Protein AF-A8U6F2-F1 (afdb_monomer_lite)

Radius of gyration: 18.77 Å; chains: 1; bounding box: 50×25×48 Å

Structure (mmCIF, N/CA/C/O backbone):
data_AF-A8U6F2-F1
#
_entry.id   AF-A8U6F2-F1
#
loop_
_atom_site.group_PDB
_atom_site.id
_atom_site.type_symbol
_atom_site.label_atom_id
_atom_site.label_alt_id
_atom_site.label_comp_id
_atom_site.label_asym_id
_atom_site.label_entity_id
_atom_site.label_seq_id
_atom_site.pdbx_PDB_ins_code
_atom_site.Cartn_x
_atom_site.Cartn_y
_atom_site.Cartn_z
_atom_site.occupancy
_atom_site.B_iso_or_equiv
_atom_site.auth_seq_id
_atom_site.auth_comp_id
_atom_site.auth_asym_id
_atom_site.auth_atom_id
_atom_site.pdbx_PDB_model_num
ATOM 1 N N . MET A 1 1 ? -22.605 -7.036 -19.118 1.00 41.41 1 MET A N 1
ATOM 2 C CA . MET A 1 1 ? -22.767 -5.569 -19.179 1.00 41.41 1 MET A CA 1
ATOM 3 C C . MET A 1 1 ? -21.865 -5.115 -20.313 1.00 41.41 1 MET A C 1
ATOM 5 O O . MET A 1 1 ? -20.689 -5.438 -20.250 1.00 41.41 1 MET A O 1
ATOM 9 N N . LEU A 1 2 ? -22.399 -4.542 -21.394 1.00 48.34 2 LEU A N 1
ATOM 10 C CA . LEU A 1 2 ? -21.556 -4.021 -22.476 1.00 48.34 2 LEU A CA 1
ATOM 11 C C . LEU A 1 2 ? -21.107 -2.626 -22.046 1.00 48.34 2 LEU A C 1
ATOM 13 O O . LEU A 1 2 ? -21.951 -1.755 -21.847 1.00 48.34 2 LEU A O 1
ATOM 17 N N . ILE A 1 3 ? -19.812 -2.473 -21.786 1.00 58.72 3 ILE A N 1
ATOM 18 C CA . ILE A 1 3 ? -19.202 -1.189 -21.449 1.00 58.72 3 ILE A CA 1
ATOM 19 C C . ILE A 1 3 ? -18.757 -0.588 -22.777 1.00 58.72 3 ILE A C 1
ATOM 21 O O . ILE A 1 3 ? -18.047 -1.248 -23.529 1.00 58.72 3 ILE A O 1
ATOM 25 N N . ASP A 1 4 ? -19.231 0.615 -23.081 1.00 61.22 4 ASP A N 1
ATOM 26 C CA . ASP A 1 4 ? -18.814 1.350 -24.271 1.00 61.22 4 ASP A CA 1
ATOM 27 C C . ASP A 1 4 ? -17.523 2.092 -23.917 1.00 61.22 4 ASP A C 1
ATOM 29 O O . ASP A 1 4 ? -17.508 2.930 -23.010 1.00 61.22 4 ASP A O 1
ATOM 33 N N . ILE A 1 5 ? -16.423 1.699 -24.551 1.00 67.44 5 ILE A N 1
ATOM 34 C CA . ILE A 1 5 ? -15.071 2.144 -24.217 1.00 67.44 5 ILE A CA 1
ATOM 35 C C . ILE A 1 5 ? -14.485 2.799 -25.462 1.00 67.44 5 ILE A C 1
ATOM 37 O O . ILE A 1 5 ? -14.610 2.242 -26.549 1.00 67.44 5 ILE A O 1
ATOM 41 N N . ASN A 1 6 ? -13.865 3.975 -25.328 1.00 81.12 6 ASN A N 1
ATOM 42 C CA . ASN A 1 6 ? -13.176 4.569 -26.471 1.00 81.12 6 ASN A CA 1
ATOM 43 C C . ASN A 1 6 ? -11.940 3.724 -26.851 1.00 81.12 6 ASN A C 1
ATOM 45 O O . ASN A 1 6 ? -11.361 3.032 -26.010 1.00 81.12 6 ASN A O 1
ATOM 49 N N . ASP A 1 7 ? -11.544 3.791 -28.122 1.00 77.50 7 ASP A N 1
ATOM 50 C CA . ASP A 1 7 ? -10.461 2.955 -28.656 1.00 77.50 7 ASP A CA 1
ATOM 51 C C . ASP A 1 7 ? -9.103 3.246 -27.989 1.00 77.50 7 ASP A C 1
ATOM 53 O O . ASP A 1 7 ? -8.279 2.352 -27.839 1.00 77.50 7 ASP A O 1
ATOM 57 N N . GLU A 1 8 ? -8.871 4.486 -27.552 1.00 77.50 8 GLU A N 1
ATOM 58 C CA . GLU A 1 8 ? -7.628 4.913 -26.893 1.00 77.50 8 GLU A CA 1
ATOM 59 C C . GLU A 1 8 ? -7.452 4.242 -25.523 1.00 77.50 8 GLU A C 1
ATOM 61 O O . GLU A 1 8 ? -6.430 3.617 -25.258 1.00 77.50 8 GLU A O 1
ATOM 66 N N . PHE A 1 9 ? -8.492 4.273 -24.695 1.00 74.50 9 PHE A N 1
ATOM 67 C CA . PHE A 1 9 ? -8.518 3.639 -23.383 1.00 74.50 9 PHE A CA 1
ATOM 68 C C . PHE A 1 9 ? -8.527 2.113 -23.495 1.00 74.50 9 PHE A C 1
ATOM 70 O O . PHE A 1 9 ? -7.920 1.435 -22.673 1.00 74.50 9 PHE A O 1
ATOM 77 N N . PHE A 1 10 ? -9.174 1.542 -24.518 1.00 79.88 10 PHE A N 1
ATOM 78 C CA . PHE A 1 10 ? -9.091 0.100 -24.760 1.00 79.88 10 PHE A CA 1
ATOM 79 C C . PHE A 1 10 ? -7.661 -0.341 -25.102 1.00 79.88 10 PHE A C 1
ATOM 81 O O . PHE A 1 10 ? -7.209 -1.365 -24.592 1.00 79.88 10 PHE A O 1
ATOM 88 N N . ASN A 1 11 ? -6.936 0.442 -25.905 1.00 81.69 11 ASN A N 1
ATOM 89 C CA . ASN A 1 11 ? -5.535 0.161 -26.220 1.00 81.69 11 ASN A CA 1
ATOM 90 C C . ASN A 1 11 ? -4.638 0.277 -24.978 1.00 81.69 11 ASN A C 1
ATOM 92 O O . ASN A 1 11 ? -3.823 -0.607 -24.746 1.00 81.69 11 ASN A O 1
ATOM 96 N N . GLU A 1 12 ? -4.843 1.287 -24.125 1.00 79.12 12 GLU A N 1
ATOM 97 C CA . GLU A 1 12 ? -4.125 1.390 -22.844 1.00 79.12 12 GLU A CA 1
ATOM 98 C C . GLU A 1 12 ? -4.391 0.181 -21.933 1.00 79.12 12 GLU A C 1
ATOM 100 O O . GLU A 1 12 ? -3.464 -0.370 -21.337 1.00 79.12 12 GLU A O 1
ATOM 105 N N . LEU A 1 13 ? -5.648 -0.266 -21.838 1.00 80.69 13 LEU A N 1
ATOM 106 C CA . LEU A 1 13 ? -6.003 -1.463 -21.073 1.00 80.69 13 LEU A CA 1
ATOM 107 C C . LEU A 1 13 ? -5.330 -2.718 -21.634 1.00 80.69 13 LEU A C 1
ATOM 109 O O . LEU A 1 13 ? -4.871 -3.545 -20.849 1.00 80.69 13 LEU A O 1
ATOM 113 N N . HIS A 1 14 ? -5.278 -2.852 -22.960 1.00 83.12 14 HIS A N 1
ATOM 114 C CA . HIS A 1 14 ? -4.651 -3.979 -23.646 1.00 83.12 14 HIS A CA 1
ATOM 115 C C . HIS A 1 14 ? -3.139 -4.016 -23.405 1.00 83.12 14 HIS A C 1
ATOM 117 O O . HIS A 1 14 ? -2.602 -5.056 -23.030 1.00 83.12 14 HIS A O 1
ATOM 123 N N . ASP A 1 15 ? -2.459 -2.877 -23.544 1.00 79.81 15 ASP A N 1
ATOM 124 C CA . ASP A 1 15 ? -1.014 -2.766 -23.328 1.00 79.81 15 ASP A CA 1
ATOM 125 C C . ASP A 1 15 ? -0.637 -3.117 -21.881 1.00 79.81 15 ASP A C 1
ATOM 127 O O . ASP A 1 15 ? 0.334 -3.836 -21.622 1.00 79.81 15 ASP A O 1
ATOM 131 N N . VAL A 1 16 ? -1.435 -2.649 -20.917 1.00 75.75 16 VAL A N 1
ATOM 132 C CA . VAL A 1 16 ? -1.227 -2.959 -19.499 1.00 75.75 16 VAL A CA 1
ATOM 133 C C . VAL A 1 16 ? -1.535 -4.425 -19.206 1.00 75.75 16 VAL A C 1
ATOM 135 O O . VAL A 1 16 ? -0.751 -5.067 -18.504 1.00 75.75 16 VAL A O 1
ATOM 138 N N . SER A 1 17 ? -2.625 -4.984 -19.736 1.00 77.00 17 SER A N 1
ATOM 139 C CA . SER A 1 17 ? -2.972 -6.389 -19.508 1.00 77.00 17 SER A CA 1
ATOM 140 C C . SER A 1 17 ? -1.936 -7.342 -20.111 1.00 77.00 17 SER A C 1
ATOM 142 O O . SER A 1 17 ? -1.516 -8.283 -19.438 1.00 77.00 17 SER A O 1
ATOM 144 N N . ASP A 1 18 ? -1.426 -7.030 -21.306 1.00 81.19 18 ASP A N 1
ATOM 145 C CA . ASP A 1 18 ? -0.358 -7.789 -21.965 1.00 81.19 18 ASP A CA 1
ATOM 146 C C . ASP A 1 18 ? 0.944 -7.749 -21.158 1.00 81.19 18 ASP A C 1
ATOM 148 O O . ASP A 1 18 ? 1.598 -8.777 -20.978 1.00 81.19 18 ASP A O 1
ATOM 152 N N . SER A 1 19 ? 1.302 -6.582 -20.607 1.00 78.25 19 SER A N 1
ATOM 153 C CA . SER A 1 19 ? 2.490 -6.435 -19.752 1.00 78.25 19 SER A CA 1
ATOM 154 C C . SER A 1 19 ? 2.421 -7.258 -18.459 1.00 78.25 19 SER A C 1
ATOM 156 O O . SER A 1 19 ? 3.448 -7.552 -17.848 1.00 78.25 19 SER A O 1
ATOM 158 N N . LEU A 1 20 ? 1.205 -7.624 -18.049 1.00 77.06 20 LEU A N 1
ATOM 159 C CA . LEU A 1 20 ? 0.906 -8.391 -16.847 1.00 77.06 20 LEU A CA 1
ATOM 160 C C . LEU A 1 20 ? 0.547 -9.855 -17.153 1.00 77.06 20 LEU A C 1
ATOM 162 O O . LEU A 1 20 ? 0.135 -10.566 -16.238 1.00 77.06 20 LEU A O 1
ATOM 166 N N . GLU A 1 21 ? 0.700 -10.295 -18.408 1.00 86.06 21 GLU A N 1
ATOM 167 C CA . GLU A 1 21 ? 0.358 -11.645 -18.881 1.00 86.06 21 GLU A CA 1
ATOM 168 C C . GLU A 1 21 ? -1.086 -12.066 -18.534 1.00 86.06 21 GLU A C 1
ATOM 170 O O . GLU A 1 21 ? -1.356 -13.224 -18.215 1.00 86.06 21 GLU A O 1
ATOM 175 N N . MET A 1 22 ? -2.028 -11.122 -18.590 1.00 85.00 22 MET A N 1
ATOM 176 C CA . MET A 1 22 ? -3.447 -11.345 -18.300 1.00 85.00 22 MET A CA 1
ATOM 177 C C . MET A 1 22 ? -4.335 -10.772 -19.400 1.00 85.00 22 MET A C 1
ATOM 179 O O . MET A 1 22 ? -3.929 -9.914 -20.179 1.00 85.00 22 MET A O 1
ATOM 183 N N . THR A 1 23 ? -5.581 -11.226 -19.466 1.00 86.69 23 THR A N 1
ATOM 184 C CA . THR A 1 23 ? -6.573 -10.643 -20.371 1.00 86.69 23 THR A CA 1
ATOM 185 C C . THR A 1 23 ? -7.073 -9.294 -19.850 1.00 86.69 23 THR A C 1
ATOM 187 O O . THR A 1 23 ? -7.112 -9.045 -18.643 1.00 86.69 23 THR A O 1
ATOM 190 N N . VAL A 1 24 ? -7.551 -8.430 -20.752 1.00 81.31 24 VAL A N 1
ATOM 191 C CA . VAL A 1 24 ? -8.235 -7.174 -20.383 1.00 81.31 24 VAL A CA 1
ATOM 192 C C . VAL A 1 24 ? -9.399 -7.433 -19.415 1.00 81.31 24 VAL A C 1
ATOM 194 O O . VAL A 1 24 ? -9.618 -6.658 -18.487 1.00 81.31 24 VAL A O 1
ATOM 197 N N . GLY A 1 25 ? -10.128 -8.540 -19.601 1.00 79.94 25 GLY A N 1
ATOM 198 C CA . GLY A 1 25 ? -11.210 -8.954 -18.705 1.00 79.94 25 GLY A CA 1
ATOM 199 C C . GLY A 1 25 ? -10.719 -9.225 -17.283 1.00 79.94 25 GLY A C 1
ATOM 200 O O . GLY A 1 25 ? -11.223 -8.616 -16.344 1.00 79.94 25 GLY A O 1
ATOM 201 N N . GLU A 1 26 ? -9.687 -10.056 -17.130 1.00 79.25 26 GLU A N 1
ATOM 202 C CA . GLU A 1 26 ? -9.070 -10.357 -15.828 1.00 79.25 26 GLU A CA 1
ATOM 203 C C . GLU A 1 26 ? -8.461 -9.110 -15.176 1.00 79.25 26 GLU A C 1
ATOM 205 O O . GLU A 1 26 ? -8.533 -8.933 -13.960 1.00 79.25 26 GLU A O 1
ATOM 210 N N . TYR A 1 27 ? -7.883 -8.207 -15.968 1.00 77.88 27 TYR A N 1
ATOM 211 C CA . TYR A 1 27 ? -7.367 -6.936 -15.467 1.00 77.88 27 TYR A CA 1
ATOM 212 C C . TYR A 1 27 ? -8.485 -6.040 -14.914 1.00 77.88 27 TYR A C 1
ATOM 214 O O . TYR A 1 27 ? -8.358 -5.485 -13.818 1.00 77.88 27 TYR A O 1
ATOM 222 N N . LEU A 1 28 ? -9.603 -5.927 -15.636 1.00 77.62 28 LEU A N 1
ATOM 223 C CA . LEU A 1 28 ? -10.772 -5.160 -15.205 1.00 77.62 28 LEU A CA 1
ATOM 224 C C . LEU A 1 28 ? -11.454 -5.781 -13.983 1.00 77.62 28 LEU A C 1
ATOM 226 O O . LEU A 1 28 ? -11.870 -5.046 -13.088 1.00 77.62 28 LEU A O 1
ATOM 230 N N . GLU A 1 29 ? -11.538 -7.108 -13.913 1.00 79.38 29 GLU A N 1
ATOM 231 C CA . GLU A 1 29 ? -12.022 -7.828 -12.732 1.00 79.38 29 GLU A CA 1
ATOM 232 C C . GLU A 1 29 ? -11.118 -7.560 -11.525 1.00 79.38 29 GLU A C 1
ATOM 234 O O . GLU A 1 29 ? -11.605 -7.113 -10.489 1.00 79.38 29 GLU A O 1
ATOM 239 N N . ASN A 1 30 ? -9.797 -7.675 -11.684 1.00 75.88 30 ASN A N 1
ATOM 240 C CA . ASN A 1 30 ? -8.826 -7.350 -10.638 1.00 75.88 30 ASN A CA 1
ATOM 241 C C . ASN A 1 30 ? -8.925 -5.891 -10.165 1.00 75.88 30 ASN A C 1
ATOM 243 O O . ASN A 1 30 ? -8.806 -5.607 -8.970 1.00 75.88 30 ASN A O 1
ATOM 247 N N . LEU A 1 31 ? -9.111 -4.940 -11.084 1.00 73.94 31 LEU A N 1
ATOM 248 C CA . LEU A 1 31 ? -9.349 -3.535 -10.743 1.00 73.94 31 LEU A CA 1
ATOM 249 C C . LEU A 1 31 ? -10.659 -3.365 -9.976 1.00 73.94 31 LEU A C 1
ATOM 251 O O . LEU A 1 31 ? -10.707 -2.622 -8.995 1.00 73.94 31 LEU A O 1
ATOM 255 N N . HIS A 1 32 ? -11.719 -4.042 -10.413 1.00 76.12 32 HIS A N 1
ATOM 256 C CA . HIS A 1 32 ? -13.016 -3.989 -9.758 1.00 76.12 32 HIS A CA 1
ATOM 257 C C . HIS A 1 32 ? -12.945 -4.546 -8.337 1.00 76.12 32 HIS A C 1
ATOM 259 O O . HIS A 1 32 ? -13.408 -3.884 -7.413 1.00 76.12 32 HIS A O 1
ATOM 265 N N . GLU A 1 33 ? -12.321 -5.705 -8.142 1.00 75.19 33 GLU A N 1
ATOM 266 C CA . GLU A 1 33 ? -12.141 -6.326 -6.829 1.00 75.19 33 GLU A CA 1
ATOM 267 C C . GLU A 1 33 ? -11.338 -5.433 -5.880 1.00 75.19 33 GLU A C 1
ATOM 269 O O . GLU A 1 33 ? -11.785 -5.170 -4.762 1.00 75.19 33 GLU A O 1
ATOM 274 N N . LYS A 1 34 ? -10.207 -4.875 -6.336 1.00 69.75 34 LYS A N 1
ATOM 275 C CA . LYS A 1 34 ? -9.401 -3.929 -5.539 1.00 69.75 34 LYS A CA 1
ATOM 276 C C . LYS A 1 34 ? -10.205 -2.692 -5.137 1.00 69.75 34 LYS A C 1
ATOM 278 O O . LYS A 1 34 ? -10.161 -2.269 -3.983 1.00 69.75 34 LYS A O 1
ATOM 283 N N . ASN A 1 35 ? -10.975 -2.136 -6.072 1.00 72.25 35 ASN A N 1
ATOM 284 C CA . ASN A 1 35 ? -11.815 -0.970 -5.813 1.00 72.25 35 ASN A CA 1
ATOM 285 C C . ASN A 1 35 ? -12.988 -1.290 -4.878 1.00 72.25 35 ASN A C 1
ATOM 287 O O . ASN A 1 35 ? -13.346 -0.453 -4.051 1.00 72.25 35 ASN A O 1
ATOM 291 N N . GLN A 1 36 ? -13.576 -2.485 -4.972 1.00 74.25 36 GLN A N 1
ATOM 292 C CA . GLN A 1 36 ? -14.619 -2.936 -4.049 1.00 74.25 36 GLN A CA 1
ATOM 293 C C . GLN A 1 36 ? -14.067 -3.158 -2.646 1.00 74.25 36 GLN A C 1
ATOM 295 O O . GLN A 1 36 ? -14.705 -2.739 -1.686 1.00 74.25 36 GLN A O 1
ATOM 300 N N . SER A 1 37 ? -12.881 -3.751 -2.510 1.00 70.44 37 SER A N 1
ATOM 301 C CA . SER A 1 37 ? -12.279 -3.956 -1.193 1.00 70.44 37 SER A CA 1
ATOM 302 C C . SER A 1 37 ? -12.000 -2.630 -0.488 1.00 70.44 37 SER A C 1
ATOM 304 O O . SER A 1 37 ? -12.458 -2.408 0.633 1.00 70.44 37 SER A O 1
ATOM 306 N N . LEU A 1 38 ? -11.373 -1.682 -1.194 1.00 73.69 38 LEU A N 1
ATOM 307 C CA . LEU A 1 38 ? -11.161 -0.333 -0.673 1.00 73.69 38 LEU A CA 1
ATOM 308 C C . LEU A 1 38 ? -12.488 0.351 -0.316 1.00 73.69 38 LEU A C 1
ATOM 310 O O . LEU A 1 38 ? -12.597 1.003 0.721 1.00 73.69 38 LEU A O 1
ATOM 314 N N . LYS A 1 39 ? -13.517 0.191 -1.153 1.00 74.94 39 LYS A N 1
ATOM 315 C CA . LYS A 1 39 ? -14.845 0.748 -0.893 1.00 74.94 39 LYS A CA 1
ATOM 316 C C . LYS A 1 39 ? -15.482 0.149 0.363 1.00 74.94 39 LYS A C 1
ATOM 318 O O . LYS A 1 39 ? -16.024 0.909 1.156 1.00 74.94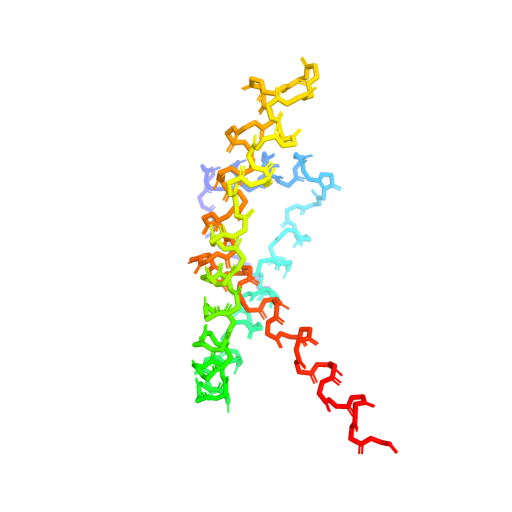 39 LYS A O 1
ATOM 323 N N . ASN A 1 40 ? -15.399 -1.163 0.561 1.00 72.38 40 ASN A N 1
ATOM 324 C CA . ASN A 1 40 ? -15.937 -1.833 1.745 1.00 72.38 40 ASN A CA 1
ATOM 325 C C . ASN A 1 40 ? -15.203 -1.374 3.007 1.00 72.38 40 ASN A C 1
ATOM 327 O O . ASN A 1 40 ? -15.847 -1.00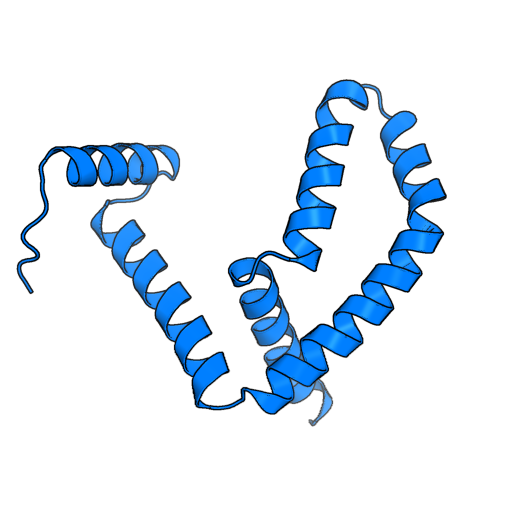1 3.977 1.00 72.38 40 ASN A O 1
ATOM 331 N N . ILE A 1 41 ? -13.871 -1.274 2.969 1.00 76.25 41 ILE A N 1
ATOM 332 C CA . ILE A 1 41 ? -13.077 -0.733 4.084 1.00 76.25 41 ILE A CA 1
ATOM 333 C C . ILE A 1 41 ? -13.536 0.690 4.441 1.00 76.25 41 ILE A C 1
ATOM 335 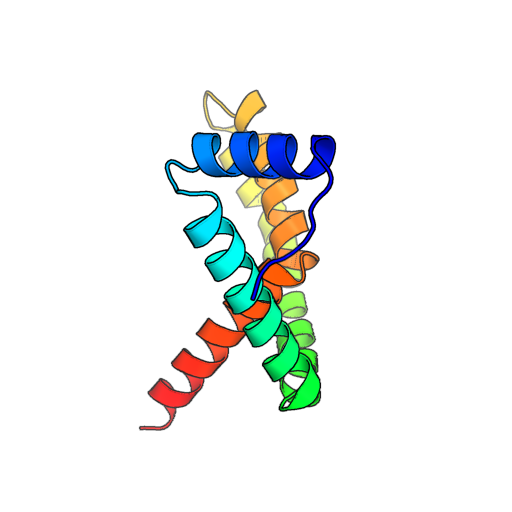O O . ILE A 1 41 ? -13.793 0.994 5.602 1.00 76.25 41 ILE A O 1
ATOM 339 N N . LEU A 1 42 ? -13.688 1.566 3.444 1.00 72.88 42 LEU A N 1
ATOM 340 C CA . LEU A 1 42 ? -14.064 2.964 3.671 1.00 72.88 42 LEU A CA 1
ATOM 341 C C . LEU A 1 42 ? -15.529 3.163 4.091 1.00 72.88 42 LEU A C 1
ATOM 343 O O . LEU A 1 42 ? -15.840 4.200 4.683 1.00 72.88 42 LEU A O 1
ATOM 347 N N . LEU A 1 43 ? -16.424 2.231 3.754 1.00 73.81 43 LEU A N 1
ATOM 348 C CA . LEU A 1 43 ? -17.844 2.297 4.111 1.00 73.81 43 LEU A CA 1
ATOM 349 C C . LEU A 1 43 ? -18.155 1.595 5.436 1.00 73.81 43 LEU A C 1
ATOM 351 O O . LEU A 1 43 ? -18.945 2.130 6.212 1.00 73.81 43 LEU A O 1
ATOM 355 N N . ASP A 1 44 ? -17.537 0.443 5.692 1.00 78.81 44 ASP A N 1
ATOM 356 C CA . ASP A 1 44 ? -17.911 -0.452 6.789 1.00 78.81 44 ASP A CA 1
ATOM 357 C C . ASP A 1 44 ? -17.010 -0.298 8.022 1.00 78.81 44 ASP A C 1
ATOM 359 O O . ASP A 1 44 ? -17.499 -0.432 9.141 1.00 78.81 44 ASP A O 1
ATOM 363 N N . ASP A 1 45 ? -15.719 0.012 7.844 1.00 82.00 45 ASP A N 1
ATOM 364 C CA . ASP A 1 45 ? -14.761 0.146 8.955 1.00 82.00 45 ASP A CA 1
ATOM 365 C C . ASP A 1 45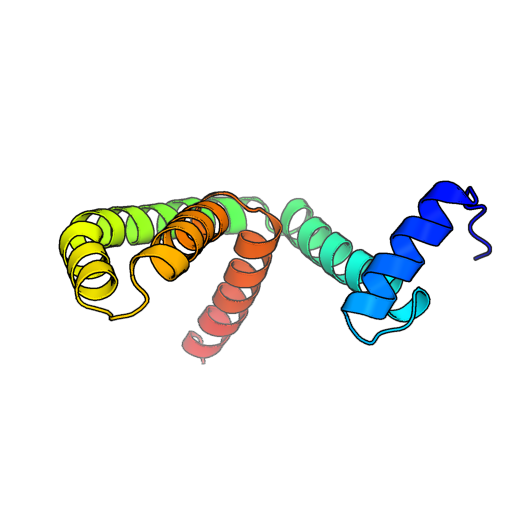 ? -13.772 1.301 8.748 1.00 82.00 45 ASP A C 1
ATOM 367 O O . ASP A 1 45 ? -12.545 1.181 8.810 1.00 82.00 45 ASP A O 1
ATOM 371 N N . LYS A 1 46 ? -14.333 2.481 8.483 1.00 82.62 46 LYS A N 1
ATOM 372 C CA . LYS A 1 46 ? -13.547 3.702 8.306 1.00 82.62 46 LYS A CA 1
ATOM 373 C C . LYS A 1 46 ? -12.712 4.041 9.543 1.00 82.62 46 LYS A C 1
ATOM 375 O O . LYS A 1 46 ? -11.598 4.542 9.402 1.00 82.62 46 LYS A O 1
ATOM 380 N N . GLU A 1 47 ? -13.266 3.838 10.735 1.00 85.38 47 GLU A N 1
ATOM 381 C CA . GLU A 1 47 ? -12.605 4.190 11.995 1.00 85.38 47 GLU A CA 1
ATOM 382 C C . GLU A 1 47 ? -11.437 3.242 12.285 1.00 85.38 47 GLU A C 1
ATOM 384 O O . GLU A 1 47 ? -10.331 3.727 12.535 1.00 85.38 47 GLU A O 1
ATOM 389 N N . GLY A 1 48 ? -11.627 1.926 12.131 1.00 85.81 48 GLY A N 1
ATOM 390 C CA . GLY A 1 48 ? -10.557 0.942 12.285 1.00 85.81 48 GLY A CA 1
ATOM 391 C C . GLY A 1 48 ? -9.448 1.121 11.250 1.00 85.81 48 GLY A C 1
ATOM 392 O O . GLY A 1 48 ? -8.267 1.029 11.584 1.00 85.81 48 GLY A O 1
ATOM 393 N N . PHE A 1 49 ? -9.792 1.473 10.009 1.00 86.38 49 PHE A N 1
ATOM 394 C CA . PHE A 1 49 ? -8.787 1.782 8.992 1.00 86.38 49 PHE A CA 1
ATOM 395 C C . PHE A 1 49 ? -7.980 3.047 9.323 1.00 86.38 49 PHE A C 1
ATOM 397 O O . PHE A 1 49 ? -6.767 3.090 9.112 1.00 86.38 49 PHE A O 1
ATOM 404 N N . GLN A 1 50 ? -8.623 4.081 9.873 1.00 85.56 50 GLN A N 1
ATOM 405 C CA . GLN A 1 50 ? -7.931 5.295 10.316 1.00 85.56 50 GLN A CA 1
ATOM 406 C C . GLN A 1 50 ? -6.990 5.039 11.494 1.00 85.56 50 GLN A C 1
ATOM 408 O O . GLN A 1 50 ? -5.917 5.641 11.550 1.00 85.56 50 GLN A O 1
ATOM 413 N N . GLU A 1 51 ? -7.389 4.189 12.437 1.00 89.38 51 GLU A N 1
ATOM 414 C CA . GLU A 1 51 ? -6.544 3.786 13.560 1.00 89.38 51 GLU A CA 1
ATOM 415 C C . GLU A 1 51 ? -5.344 2.970 13.076 1.00 89.38 51 GLU A C 1
ATOM 417 O O . GLU A 1 51 ? -4.207 3.332 13.380 1.00 89.38 51 GLU A O 1
ATOM 422 N N . PHE A 1 52 ? -5.576 1.991 12.197 1.00 91.50 52 PHE A N 1
ATOM 423 C CA . PHE A 1 52 ? -4.514 1.229 11.543 1.00 91.50 52 PHE A CA 1
ATOM 424 C C . PHE A 1 52 ? -3.490 2.131 10.848 1.00 91.50 52 PHE A C 1
ATOM 426 O O . PHE A 1 52 ? -2.296 1.967 11.074 1.00 91.50 52 PHE A O 1
ATOM 433 N N . ILE A 1 53 ? -3.926 3.100 10.030 1.00 88.00 53 ILE A N 1
ATOM 434 C CA . ILE A 1 53 ? -2.995 4.002 9.330 1.00 88.00 53 ILE A CA 1
ATOM 435 C C . ILE A 1 53 ? -2.119 4.758 10.331 1.00 88.00 53 ILE A C 1
ATOM 437 O O . ILE A 1 53 ? -0.915 4.874 10.117 1.00 88.00 53 ILE A O 1
ATOM 441 N N . LYS A 1 54 ? -2.701 5.254 11.430 1.00 87.88 54 LYS A N 1
ATOM 442 C CA . LYS A 1 54 ? -1.945 5.982 12.458 1.00 87.88 54 LYS A CA 1
ATOM 443 C C . LYS A 1 54 ? -0.906 5.088 13.126 1.00 87.88 54 LYS A C 1
ATOM 445 O O . LYS A 1 54 ? 0.248 5.490 13.225 1.00 87.88 54 LYS A O 1
ATOM 450 N N . GLU A 1 55 ? -1.297 3.897 13.571 1.00 89.50 55 GLU A N 1
ATOM 451 C CA . GLU A 1 55 ? -0.376 2.951 14.211 1.00 89.50 55 GLU A CA 1
ATOM 452 C C . GLU A 1 55 ? 0.723 2.496 13.248 1.00 89.50 55 GLU A C 1
ATOM 454 O O . GLU A 1 55 ? 1.900 2.455 13.601 1.00 89.50 55 GLU A O 1
ATOM 459 N N . PHE A 1 56 ? 0.354 2.215 12.002 1.00 87.94 56 PHE A N 1
ATOM 460 C CA . PHE A 1 56 ? 1.283 1.799 10.966 1.00 87.94 56 PHE A CA 1
ATOM 461 C C . PHE A 1 56 ? 2.290 2.901 10.614 1.00 87.94 56 PHE A C 1
ATOM 463 O O . PHE A 1 56 ? 3.475 2.615 10.454 1.00 87.94 56 PHE A O 1
ATOM 470 N N . HIS A 1 57 ? 1.857 4.162 10.542 1.00 85.00 57 HIS A N 1
ATOM 471 C CA . HIS A 1 57 ? 2.760 5.298 10.339 1.00 85.00 57 HIS A CA 1
ATOM 472 C C . HIS A 1 57 ? 3.717 5.501 11.508 1.00 85.00 57 HIS A C 1
ATOM 474 O O . HIS A 1 57 ? 4.885 5.759 11.254 1.00 85.00 57 HIS A O 1
ATOM 480 N N . LEU A 1 58 ? 3.285 5.295 12.756 1.00 86.25 58 LEU A N 1
ATOM 481 C CA . LEU A 1 58 ? 4.198 5.339 13.906 1.00 86.25 58 LEU A CA 1
ATOM 482 C C . LEU A 1 58 ? 5.300 4.274 13.795 1.00 86.25 58 LEU A C 1
ATOM 484 O O . LEU A 1 58 ? 6.473 4.577 13.995 1.00 86.25 58 LEU A O 1
ATOM 488 N N . ILE A 1 59 ? 4.944 3.047 13.400 1.00 85.62 59 ILE A N 1
ATOM 489 C CA . ILE A 1 59 ? 5.926 1.977 13.165 1.00 85.62 59 ILE A CA 1
ATOM 490 C C . ILE A 1 59 ? 6.853 2.337 11.994 1.00 85.62 59 ILE A C 1
ATOM 492 O O . ILE A 1 59 ? 8.059 2.101 12.068 1.00 85.62 59 ILE A O 1
ATOM 496 N N . LEU A 1 60 ? 6.319 2.909 10.910 1.00 81.19 60 LEU A N 1
ATOM 497 C CA . LEU A 1 60 ? 7.136 3.367 9.785 1.00 81.19 60 LEU A CA 1
ATOM 498 C C . LEU A 1 60 ? 8.078 4.508 10.172 1.00 81.19 60 LEU A C 1
ATOM 500 O O . LEU A 1 60 ? 9.198 4.522 9.674 1.00 81.19 60 LEU A O 1
ATOM 504 N N . ASP A 1 61 ? 7.665 5.426 11.040 1.00 77.94 61 ASP A N 1
ATOM 505 C CA . ASP A 1 61 ? 8.504 6.517 11.538 1.00 77.94 61 ASP A CA 1
ATOM 506 C C . ASP A 1 61 ? 9.649 5.976 12.410 1.00 77.94 61 ASP A C 1
ATOM 508 O O . ASP A 1 61 ? 10.806 6.368 12.230 1.00 77.94 61 ASP A O 1
ATOM 512 N N . ASP A 1 62 ? 9.371 4.999 13.278 1.00 77.62 62 ASP A N 1
ATOM 513 C CA . ASP A 1 62 ? 10.398 4.300 14.061 1.00 77.62 62 ASP A CA 1
ATOM 514 C C . ASP A 1 62 ? 11.388 3.551 13.148 1.00 77.62 62 ASP A C 1
ATOM 516 O O . ASP A 1 62 ? 12.608 3.610 13.336 1.00 77.62 62 ASP A O 1
ATOM 520 N N . LEU A 1 63 ? 10.887 2.898 12.094 1.00 70.94 63 LEU A N 1
ATOM 521 C CA . LEU A 1 63 ? 11.718 2.276 11.058 1.00 70.94 63 LEU A CA 1
ATOM 522 C C . LEU A 1 63 ? 12.466 3.317 10.213 1.00 70.94 63 LEU A C 1
ATOM 524 O O . LEU A 1 63 ? 13.578 3.052 9.757 1.00 70.94 63 LEU A O 1
ATOM 528 N N . PHE A 1 64 ? 11.903 4.512 10.022 1.00 66.94 64 PHE A N 1
ATOM 529 C CA . PHE A 1 64 ? 12.543 5.607 9.302 1.00 66.94 64 PHE A CA 1
ATOM 530 C C . PHE A 1 64 ? 13.777 6.125 10.059 1.00 66.94 64 PHE A C 1
ATOM 532 O O . PHE A 1 64 ? 14.776 6.507 9.452 1.00 66.94 64 PHE A O 1
ATOM 539 N N . ILE A 1 65 ? 13.764 6.073 11.390 1.00 61.31 65 ILE A N 1
ATOM 540 C CA . ILE A 1 65 ? 14.940 6.378 12.218 1.00 61.31 65 ILE A CA 1
ATOM 541 C C . ILE A 1 65 ? 16.033 5.309 12.028 1.00 61.31 65 ILE A C 1
ATOM 543 O O . ILE A 1 65 ? 17.216 5.642 11.949 1.00 61.31 65 ILE A O 1
ATOM 547 N N . LEU A 1 66 ? 15.649 4.041 11.843 1.00 58.34 66 LEU A N 1
ATOM 548 C CA . LEU A 1 66 ? 16.554 2.933 11.488 1.00 58.34 66 LEU A CA 1
ATOM 549 C C . LEU A 1 66 ? 16.989 2.949 10.005 1.00 58.34 66 LEU A C 1
ATOM 551 O O . LEU A 1 66 ? 17.899 2.228 9.592 1.00 58.34 66 LEU A O 1
ATOM 555 N N . ASN A 1 67 ? 16.387 3.812 9.188 1.00 59.38 67 ASN A N 1
ATOM 556 C CA . ASN A 1 67 ? 16.583 3.884 7.739 1.00 59.38 67 ASN A CA 1
ATOM 557 C C . ASN A 1 67 ? 17.992 4.342 7.348 1.00 59.38 67 ASN A C 1
ATOM 559 O O . ASN A 1 67 ? 18.432 4.104 6.227 1.00 59.38 67 ASN A O 1
ATOM 563 N N . HIS A 1 68 ? 18.737 4.955 8.273 1.00 61.62 68 HIS A N 1
ATOM 564 C CA . HIS A 1 68 ? 20.144 5.286 8.056 1.00 61.62 68 HIS A CA 1
ATOM 565 C C . HIS A 1 68 ? 21.015 4.025 7.905 1.00 61.62 68 HIS A C 1
ATOM 567 O O . HIS A 1 68 ? 21.936 4.010 7.085 1.00 61.62 68 HIS A O 1
ATOM 573 N N . GLU A 1 69 ? 20.695 2.950 8.630 1.00 64.81 69 GLU A N 1
ATOM 574 C CA . GLU A 1 69 ? 21.347 1.643 8.490 1.00 64.81 69 GLU A CA 1
ATOM 575 C C . GLU A 1 69 ? 20.852 0.918 7.232 1.00 64.81 69 GLU A C 1
ATOM 577 O O . GLU A 1 69 ? 21.660 0.392 6.470 1.00 64.81 69 GLU A O 1
ATOM 582 N N . ALA A 1 70 ? 19.551 0.987 6.929 1.00 64.69 70 ALA A N 1
ATOM 583 C CA . ALA A 1 70 ? 18.985 0.408 5.707 1.00 64.69 70 ALA A CA 1
ATOM 584 C C . ALA A 1 70 ? 19.565 1.040 4.425 1.00 64.69 70 ALA A C 1
ATOM 586 O O . ALA A 1 70 ? 19.957 0.330 3.500 1.00 64.69 70 ALA A O 1
ATOM 587 N N . LEU A 1 71 ? 19.704 2.369 4.380 1.00 64.81 71 LEU A N 1
ATOM 588 C CA . LEU A 1 71 ? 20.377 3.079 3.286 1.00 64.81 71 LEU A CA 1
ATOM 589 C C . LEU A 1 71 ? 21.857 2.710 3.186 1.00 64.81 71 LEU A C 1
ATOM 591 O O . LEU A 1 71 ? 22.392 2.659 2.080 1.00 64.81 71 LEU A O 1
ATOM 595 N N . THR A 1 72 ? 22.515 2.438 4.313 1.00 67.56 72 THR A N 1
ATOM 596 C CA . THR A 1 72 ? 23.906 1.968 4.327 1.00 67.56 72 THR A CA 1
ATOM 597 C C . THR A 1 72 ? 24.008 0.582 3.684 1.00 67.56 72 THR A C 1
ATOM 599 O O . THR A 1 72 ? 24.794 0.416 2.757 1.00 67.56 72 THR A O 1
ATOM 602 N N . ILE A 1 73 ? 23.116 -0.351 4.037 1.00 66.75 73 ILE A N 1
ATOM 603 C CA . ILE A 1 73 ? 23.022 -1.690 3.423 1.00 66.75 73 ILE A CA 1
ATOM 604 C C . ILE A 1 73 ? 22.733 -1.605 1.914 1.00 66.75 73 ILE A C 1
ATOM 606 O O . ILE A 1 73 ? 23.316 -2.344 1.118 1.00 66.75 73 ILE A O 1
ATOM 610 N N . VAL A 1 74 ? 21.851 -0.694 1.491 1.00 65.06 74 VAL A N 1
ATOM 611 C CA . VAL A 1 74 ? 21.565 -0.474 0.062 1.00 65.06 74 VAL A CA 1
ATOM 612 C C . VAL A 1 74 ? 22.794 0.073 -0.666 1.00 65.06 74 VAL A C 1
ATOM 614 O O . VAL A 1 74 ? 23.064 -0.354 -1.786 1.00 65.06 74 VAL A O 1
ATOM 617 N N . ASN A 1 75 ? 23.555 0.980 -0.045 1.00 66.44 75 ASN A N 1
ATOM 618 C CA . ASN A 1 75 ? 24.760 1.576 -0.633 1.00 66.44 75 ASN A CA 1
ATOM 619 C C . ASN A 1 75 ? 25.961 0.612 -0.680 1.00 66.44 75 ASN A C 1
ATOM 621 O O . ASN A 1 75 ? 26.825 0.783 -1.536 1.00 66.44 75 ASN A O 1
ATOM 625 N N . GLU A 1 76 ? 26.011 -0.402 0.188 1.00 74.31 76 GLU A N 1
ATOM 626 C CA . GLU A 1 76 ? 27.043 -1.455 0.193 1.00 74.31 76 GLU A CA 1
ATOM 627 C C . GLU A 1 76 ? 26.860 -2.500 -0.922 1.00 74.31 76 GLU A C 1
ATOM 629 O O . GLU A 1 76 ? 27.732 -3.339 -1.150 1.00 74.31 76 GLU A O 1
ATOM 634 N N . ASN A 1 77 ? 25.738 -2.456 -1.644 1.00 71.88 77 ASN A N 1
ATOM 635 C CA . ASN A 1 77 ? 25.424 -3.410 -2.700 1.00 71.88 77 ASN A CA 1
ATOM 636 C C . ASN A 1 77 ? 26.001 -2.980 -4.063 1.00 71.88 77 ASN A C 1
ATOM 638 O O . ASN A 1 77 ? 25.898 -1.815 -4.442 1.00 71.88 77 ASN A O 1
ATOM 642 N N . GLU A 1 78 ? 26.511 -3.923 -4.866 1.00 60.47 78 GLU A N 1
ATOM 643 C CA . GLU A 1 78 ? 27.080 -3.641 -6.205 1.00 60.47 78 GLU A CA 1
ATOM 644 C C . GLU A 1 78 ? 26.088 -2.955 -7.165 1.00 60.47 78 GLU A C 1
ATOM 646 O O . GLU A 1 78 ? 26.495 -2.284 -8.111 1.00 60.47 78 GLU A O 1
ATOM 651 N N . LYS A 1 79 ? 24.777 -3.099 -6.921 1.00 71.06 79 LYS A N 1
ATOM 652 C CA . LYS A 1 79 ? 23.693 -2.475 -7.703 1.00 71.06 79 LYS A CA 1
ATOM 653 C C . LYS A 1 79 ? 23.034 -1.280 -7.002 1.00 71.06 79 LYS A C 1
ATOM 655 O O . LYS A 1 79 ? 21.901 -0.930 -7.344 1.00 71.06 79 LYS A O 1
ATOM 660 N N . SER A 1 80 ? 23.699 -0.671 -6.020 1.00 71.69 80 SER A N 1
ATOM 661 C CA . SER A 1 80 ? 23.140 0.404 -5.188 1.00 71.69 80 SER A CA 1
ATOM 662 C C . SER A 1 80 ? 22.548 1.561 -6.000 1.00 71.69 80 SER A C 1
ATOM 664 O O . SER A 1 80 ? 21.453 2.018 -5.689 1.00 71.69 80 SER A O 1
ATOM 666 N N . GLU A 1 81 ? 23.197 1.962 -7.096 1.00 74.75 81 GLU A N 1
ATOM 667 C CA . GLU A 1 81 ? 22.741 3.026 -8.007 1.00 74.75 81 GLU A CA 1
ATOM 668 C C . GLU A 1 81 ? 21.341 2.765 -8.602 1.00 74.75 81 GLU A C 1
ATOM 670 O O . GLU A 1 81 ? 20.546 3.692 -8.742 1.00 74.75 81 GLU A O 1
ATOM 675 N N . ILE A 1 82 ? 21.005 1.505 -8.909 1.00 81.38 82 ILE A N 1
ATOM 676 C CA . ILE A 1 82 ? 19.701 1.126 -9.488 1.00 81.38 82 ILE A CA 1
ATOM 677 C C . ILE A 1 82 ? 18.674 0.839 -8.389 1.00 81.38 82 ILE A C 1
ATOM 679 O O . ILE A 1 82 ? 17.502 1.181 -8.524 1.00 81.38 82 ILE A O 1
ATOM 683 N N . MET A 1 83 ? 19.093 0.214 -7.289 1.00 80.38 83 MET A N 1
ATOM 684 C CA . MET A 1 83 ? 18.174 -0.214 -6.229 1.00 80.38 83 MET A CA 1
ATOM 685 C C . MET A 1 83 ? 17.762 0.915 -5.287 1.00 80.38 83 MET A C 1
ATOM 687 O O . MET A 1 83 ? 16.675 0.872 -4.716 1.00 80.38 83 MET A O 1
ATOM 691 N N . LYS A 1 84 ? 18.589 1.950 -5.139 1.00 77.94 84 LYS A N 1
ATOM 692 C CA . LYS A 1 84 ? 18.293 3.111 -4.297 1.00 77.94 84 LYS A CA 1
ATOM 693 C C . LYS A 1 84 ? 17.003 3.848 -4.688 1.00 77.94 84 LYS A C 1
ATOM 695 O O . LYS A 1 84 ? 16.187 4.059 -3.792 1.00 77.94 84 LYS A O 1
ATOM 700 N N . PRO A 1 85 ? 16.749 4.212 -5.963 1.00 81.06 85 PRO A N 1
ATOM 701 C CA . PRO A 1 85 ? 15.473 4.823 -6.339 1.00 81.06 85 PRO A CA 1
ATOM 702 C C . PRO A 1 85 ? 14.278 3.879 -6.134 1.00 81.06 85 PRO A C 1
ATOM 704 O O . PRO A 1 85 ? 13.226 4.338 -5.704 1.00 81.06 85 PRO A O 1
ATOM 707 N N . VAL A 1 86 ? 14.445 2.569 -6.352 1.00 83.50 86 VAL A N 1
ATOM 708 C CA . VAL A 1 86 ? 13.391 1.566 -6.098 1.00 83.50 86 VAL A CA 1
ATOM 709 C C . VAL A 1 86 ? 13.028 1.510 -4.613 1.00 83.50 86 VAL A C 1
ATOM 711 O O . VAL A 1 86 ? 11.852 1.497 -4.263 1.00 83.50 86 VAL A O 1
ATOM 714 N N . PHE A 1 87 ? 14.026 1.516 -3.730 1.00 81.50 87 PHE A N 1
ATOM 715 C CA . PHE A 1 87 ? 13.813 1.527 -2.284 1.00 81.50 87 PHE A CA 1
ATOM 716 C C . PHE A 1 87 ? 13.118 2.811 -1.811 1.00 81.50 87 PHE A C 1
ATOM 718 O O . PHE A 1 87 ? 12.196 2.750 -1.001 1.00 81.50 87 PHE A O 1
ATOM 725 N N . ILE A 1 88 ? 13.512 3.971 -2.347 1.00 79.94 88 ILE A N 1
ATOM 726 C CA . ILE A 1 88 ? 12.851 5.250 -2.048 1.00 79.94 88 ILE A CA 1
ATOM 727 C C . ILE A 1 88 ? 11.379 5.208 -2.474 1.00 79.94 88 ILE A C 1
ATOM 729 O O . ILE A 1 88 ? 10.510 5.615 -1.700 1.00 79.94 88 ILE A O 1
ATOM 733 N N . GLU A 1 89 ? 11.089 4.692 -3.671 1.00 84.12 89 GLU A N 1
ATOM 734 C CA . GLU A 1 89 ? 9.710 4.581 -4.150 1.00 84.12 89 GLU A CA 1
ATOM 735 C C . GLU A 1 89 ? 8.900 3.598 -3.298 1.00 84.12 89 GLU A C 1
ATOM 737 O O . GLU A 1 89 ? 7.776 3.913 -2.921 1.00 84.12 89 GLU A O 1
ATOM 742 N N . LEU A 1 90 ? 9.484 2.467 -2.885 1.00 83.44 90 LEU A N 1
ATOM 743 C CA . LEU A 1 90 ? 8.839 1.527 -1.966 1.00 83.44 90 LEU A CA 1
ATOM 744 C C . LEU A 1 90 ? 8.441 2.202 -0.646 1.00 83.44 90 LEU A C 1
ATOM 746 O O . LEU A 1 90 ? 7.298 2.054 -0.224 1.00 83.44 90 LEU A O 1
ATOM 750 N N . MET A 1 91 ? 9.341 2.978 -0.030 1.00 80.75 91 MET A N 1
ATOM 751 C CA . MET A 1 91 ? 9.063 3.703 1.221 1.00 80.75 91 MET A CA 1
ATOM 752 C C . MET A 1 91 ? 7.929 4.726 1.064 1.00 80.75 91 MET A C 1
ATOM 754 O O . MET A 1 91 ? 7.109 4.929 1.966 1.00 80.75 91 MET A O 1
ATOM 758 N N . LYS A 1 92 ? 7.861 5.381 -0.096 1.00 81.19 92 LYS A N 1
ATOM 759 C CA . LYS A 1 92 ? 6.791 6.322 -0.431 1.00 81.19 92 LYS A CA 1
ATOM 760 C C . LYS A 1 92 ? 5.460 5.603 -0.666 1.00 81.19 92 LYS A C 1
ATOM 762 O O . LYS A 1 92 ? 4.432 6.035 -0.146 1.00 81.19 92 LYS A O 1
ATOM 767 N N . MET A 1 93 ? 5.472 4.497 -1.407 1.00 82.75 93 MET A N 1
ATOM 768 C CA . MET A 1 93 ? 4.279 3.691 -1.667 1.00 82.75 93 MET A CA 1
ATOM 769 C C . MET A 1 93 ? 3.725 3.100 -0.373 1.00 82.75 93 MET A C 1
ATOM 771 O O . MET A 1 93 ? 2.535 3.229 -0.108 1.00 82.75 93 MET A O 1
ATOM 775 N N . SER A 1 94 ? 4.580 2.524 0.476 1.00 82.06 94 SER A N 1
ATOM 776 C CA . SER A 1 94 ? 4.147 1.953 1.751 1.00 82.06 94 SER A CA 1
ATOM 777 C C . SER A 1 94 ? 3.541 2.997 2.681 1.00 82.06 94 SER A C 1
ATOM 779 O O . SER A 1 94 ? 2.650 2.660 3.442 1.00 82.06 94 SER A O 1
ATOM 781 N N . SER A 1 95 ? 3.972 4.260 2.620 1.00 79.44 95 SER A N 1
ATOM 782 C CA . SER A 1 95 ? 3.453 5.315 3.499 1.00 79.44 95 SER A CA 1
ATOM 783 C C . SER A 1 95 ? 2.210 6.032 2.965 1.00 79.44 95 SER A C 1
ATOM 785 O O . SER A 1 95 ? 1.442 6.561 3.764 1.00 79.44 95 SER A O 1
ATOM 787 N N . SER A 1 96 ? 1.985 6.078 1.650 1.00 77.69 96 SER A N 1
ATOM 788 C CA . SER A 1 96 ? 0.991 6.999 1.071 1.00 77.69 96 SER A CA 1
ATOM 789 C C . SER A 1 96 ? 0.083 6.412 -0.008 1.00 77.69 96 SER A C 1
ATOM 791 O O . SER A 1 96 ? -0.942 7.019 -0.322 1.00 77.69 96 SER A O 1
ATOM 793 N N . ASP A 1 97 ? 0.403 5.241 -0.561 1.00 85.25 97 ASP A N 1
ATOM 794 C CA . ASP A 1 97 ? -0.439 4.609 -1.572 1.00 85.25 97 ASP A CA 1
ATOM 795 C C . ASP A 1 97 ? -1.630 3.900 -0.914 1.00 85.25 97 ASP A C 1
ATOM 797 O O . ASP A 1 97 ? -1.483 2.936 -0.162 1.00 85.25 97 ASP A O 1
ATOM 801 N N . ILE A 1 98 ? -2.840 4.368 -1.221 1.00 80.06 98 ILE A N 1
ATOM 802 C CA . ILE A 1 98 ? -4.078 3.855 -0.626 1.00 80.06 98 ILE A CA 1
ATOM 803 C C . ILE A 1 98 ? -4.355 2.384 -0.973 1.00 80.06 98 ILE A C 1
ATOM 805 O O . ILE A 1 98 ? -4.960 1.661 -0.180 1.00 80.06 98 ILE A O 1
ATOM 809 N N . THR A 1 99 ? -3.896 1.912 -2.133 1.00 81.81 99 THR A N 1
ATOM 810 C CA . THR A 1 99 ? -4.049 0.515 -2.563 1.00 81.81 99 THR A CA 1
ATOM 811 C C . THR A 1 99 ? -3.111 -0.387 -1.772 1.00 81.81 99 THR A C 1
ATOM 813 O O . THR A 1 99 ? -3.476 -1.500 -1.400 1.00 81.81 99 THR A O 1
ATOM 816 N N . VAL A 1 100 ? -1.897 0.084 -1.490 1.00 84.50 100 VAL A N 1
ATOM 817 C CA . VAL A 1 100 ? -0.959 -0.630 -0.618 1.00 84.50 100 VAL A CA 1
ATOM 818 C C . VAL A 1 100 ? -1.485 -0.647 0.817 1.00 84.50 100 VAL A C 1
ATOM 820 O O . VAL A 1 100 ? -1.570 -1.716 1.417 1.00 84.50 100 VAL A O 1
ATOM 823 N N . LEU A 1 101 ? -1.912 0.502 1.344 1.00 85.44 101 LEU A N 1
ATOM 824 C CA . LEU A 1 101 ? -2.429 0.620 2.710 1.00 85.44 101 LEU A CA 1
ATOM 825 C C . LEU A 1 101 ? -3.687 -0.228 2.941 1.00 85.44 101 LEU A C 1
ATOM 827 O O . LEU A 1 101 ? -3.795 -0.879 3.976 1.00 85.44 101 LEU A O 1
ATOM 831 N N . SER A 1 102 ? -4.612 -0.276 1.979 1.00 84.50 102 SER A N 1
ATOM 832 C CA . SER A 1 102 ? -5.809 -1.129 2.075 1.00 84.50 102 SER A CA 1
ATOM 833 C C . SER A 1 102 ? -5.462 -2.617 2.108 1.00 84.50 102 SER A C 1
ATOM 835 O O . SER A 1 102 ? -5.969 -3.335 2.965 1.00 84.50 102 SER A O 1
ATOM 837 N N . LYS A 1 103 ? -4.525 -3.078 1.272 1.00 85.69 103 LYS A N 1
ATOM 838 C CA . LYS A 1 103 ? -4.040 -4.468 1.327 1.00 85.69 103 LYS A CA 1
ATOM 839 C C . LYS A 1 103 ? -3.354 -4.803 2.648 1.00 85.69 103 LYS A C 1
ATOM 841 O O . LYS A 1 103 ? -3.560 -5.882 3.195 1.00 85.69 103 LYS A O 1
ATOM 846 N N . LEU A 1 104 ? -2.531 -3.897 3.174 1.00 88.75 104 LEU A N 1
ATOM 847 C CA . LEU A 1 104 ? -1.881 -4.102 4.472 1.00 88.75 104 LEU A CA 1
ATOM 848 C C . LEU A 1 104 ? -2.907 -4.155 5.609 1.00 88.75 104 LEU A C 1
ATOM 850 O O . LEU A 1 104 ? -2.763 -4.957 6.530 1.00 88.75 104 LEU A O 1
ATOM 854 N N . TYR A 1 105 ? -3.976 -3.367 5.512 1.00 87.94 105 TYR A N 1
ATOM 855 C CA . TYR A 1 105 ? -5.077 -3.421 6.462 1.00 87.94 105 TYR A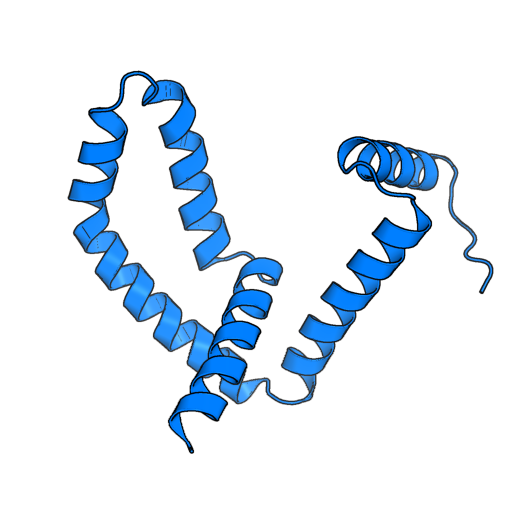 CA 1
ATOM 856 C C . TYR A 1 105 ? -5.864 -4.736 6.392 1.00 87.94 105 TYR A C 1
ATOM 858 O O . TYR A 1 105 ? -6.208 -5.303 7.427 1.00 87.94 105 TYR A O 1
ATOM 866 N N . GLU A 1 106 ? -6.093 -5.293 5.201 1.00 86.62 106 GLU A N 1
ATOM 867 C CA . GLU A 1 106 ? -6.681 -6.633 5.068 1.00 86.62 106 GLU A CA 1
ATOM 868 C C . GLU A 1 106 ? -5.832 -7.699 5.779 1.00 86.62 106 GLU A C 1
ATOM 870 O O . GLU A 1 106 ? -6.370 -8.538 6.504 1.00 86.62 106 GLU A O 1
ATOM 875 N N . VAL A 1 107 ? -4.503 -7.639 5.631 1.00 87.69 107 VAL A N 1
ATOM 876 C CA . VAL A 1 107 ? -3.566 -8.533 6.336 1.00 87.69 107 VAL A CA 1
ATOM 877 C C . VAL A 1 107 ? -3.641 -8.329 7.851 1.00 87.69 107 VAL A C 1
ATOM 879 O O . VAL A 1 107 ? -3.667 -9.306 8.606 1.00 87.69 107 VAL A O 1
ATOM 882 N N . TYR A 1 108 ? -3.722 -7.078 8.309 1.00 86.88 108 TYR A N 1
ATOM 883 C CA . TYR A 1 108 ? -3.921 -6.744 9.719 1.00 86.88 108 TYR A CA 1
ATOM 884 C C . TYR A 1 108 ? -5.217 -7.361 10.269 1.00 86.88 108 TYR A C 1
ATOM 886 O O . TYR A 1 108 ? -5.184 -8.029 11.302 1.00 86.88 108 TYR A O 1
ATOM 894 N N . LEU A 1 109 ? -6.336 -7.233 9.550 1.00 86.88 109 LEU A N 1
ATOM 895 C CA . LEU A 1 109 ? -7.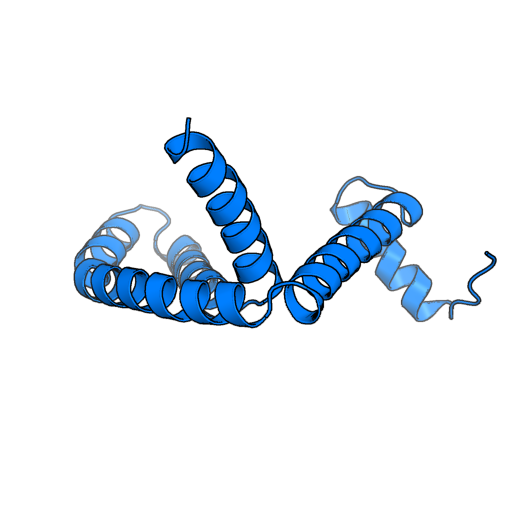629 -7.809 9.936 1.00 86.88 109 LEU A CA 1
ATOM 896 C C . LEU A 1 109 ? -7.622 -9.343 9.962 1.00 86.88 109 LEU A C 1
ATOM 898 O O . LEU A 1 109 ? -8.272 -9.958 10.809 1.00 86.88 109 LEU A O 1
ATOM 902 N N . GLN A 1 110 ? -6.919 -9.986 9.031 1.00 86.00 110 GLN A N 1
ATOM 903 C CA . GLN A 1 110 ? -6.752 -11.443 9.041 1.00 86.00 110 GLN A CA 1
ATOM 904 C C . GLN A 1 110 ? -5.931 -11.892 10.256 1.00 86.00 110 GLN A C 1
ATOM 906 O O . GLN A 1 110 ? -6.291 -12.856 10.935 1.00 86.00 110 GLN A O 1
ATOM 911 N N . SER A 1 111 ? -4.864 -11.156 10.561 1.00 82.19 111 SER A N 1
ATOM 912 C CA . SER A 1 111 ? -3.959 -11.458 11.669 1.00 82.19 111 SER A CA 1
ATOM 913 C C . SER A 1 111 ? -4.626 -11.226 13.029 1.00 82.19 111 SER A C 1
ATOM 915 O O . SER A 1 111 ? -4.529 -12.080 13.908 1.00 82.19 111 SER A O 1
ATOM 917 N N . SER A 1 112 ? -5.386 -10.143 13.205 1.00 75.75 112 SER A N 1
ATOM 918 C CA . SER A 1 112 ? -6.095 -9.846 14.461 1.00 75.75 112 SER A CA 1
ATOM 919 C C . SER A 1 112 ? -7.175 -10.883 14.797 1.00 75.75 112 SER A C 1
ATOM 921 O O . SER A 1 112 ? -7.348 -11.261 15.960 1.00 75.75 112 SER A O 1
ATOM 923 N N . LYS A 1 113 ? -7.838 -11.440 13.776 1.00 68.69 113 LYS A N 1
ATOM 924 C CA . LYS A 1 113 ? -8.772 -12.569 13.929 1.00 68.69 113 LYS A CA 1
ATOM 925 C C . LYS A 1 113 ? -8.076 -13.858 14.371 1.00 68.69 113 LYS A C 1
ATOM 927 O O . LYS A 1 113 ? -8.672 -14.626 15.119 1.00 68.69 113 LYS A O 1
ATOM 932 N N . SER A 1 114 ? -6.832 -14.084 13.945 1.00 60.44 114 SER A N 1
ATOM 933 C CA . SER A 1 114 ? -6.050 -15.276 14.310 1.00 60.44 114 SER A CA 1
ATOM 934 C C . SER A 1 114 ? -5.468 -15.237 15.729 1.00 60.44 114 SER A C 1
ATOM 936 O O . SER A 1 114 ? -5.253 -16.285 16.323 1.00 60.44 114 SER A O 1
ATOM 938 N N . VAL A 1 115 ? -5.262 -14.044 16.297 1.00 55.66 115 VAL A N 1
ATOM 939 C CA . VAL A 1 115 ? -4.765 -13.853 17.677 1.00 55.66 115 VAL A CA 1
ATOM 940 C C . VAL A 1 115 ? -5.894 -13.966 18.719 1.00 55.66 115 VAL A C 1
ATOM 942 O O . VAL A 1 115 ? -5.634 -14.115 19.909 1.00 55.66 115 VAL A O 1
ATOM 945 N N . SER A 1 116 ? -7.155 -13.922 18.280 1.00 51.34 116 SER A N 1
ATOM 946 C CA . SER A 1 116 ? -8.346 -13.965 19.145 1.00 51.34 116 SER A CA 1
ATOM 947 C C . SER A 1 116 ? -8.937 -15.378 19.331 1.00 51.34 116 SER A C 1
ATOM 949 O O . SER A 1 116 ? -10.053 -15.503 19.841 1.00 51.34 116 SER A O 1
ATOM 951 N N . GLN A 1 117 ? -8.224 -16.427 18.900 1.00 40.19 117 GLN A N 1
ATOM 952 C CA . GLN A 1 117 ? -8.563 -17.849 19.084 1.00 40.19 117 GLN A CA 1
ATOM 953 C C . GLN A 1 117 ? -7.567 -18.527 20.025 1.00 40.19 117 GLN A C 1
ATOM 955 O O . GLN A 1 117 ? -8.023 -19.389 20.810 1.00 40.19 117 GLN A O 1
#

pLDDT: mean 76.52, std 9.98, range [40.19, 91.5]

Sequence (117 aa):
MLIDINDEFFNELHDVSDSLEMTVGEYLENLHEKNQSLKNILLDDKEGFQEFIKEFHLILDDLFILNHEALTIVNENEKSEIMKPVFIELMKMSSSDITVLSKLYEVYLQSSKSVSQ

Secondary structure (DSSP, 8-state):
------HHHHHHHHHHHHHTTS-HHHHHHHHHHHHHHHHHHHHH-HHHHHHHHHHHHHHHHHHHHHHHHHHHHHHTSTTHHHHHHHHHHHHHHHHH-HHHHHHHHHHHHHHHHHHT-

Foldseek 3Di:
DDDDDDPVVVVVLCVVQVVVVHDSVVVVVVVVVLVVLLVCCCPPPVPLLVVLLVVQVVVLVVVVVVVVVVLVVLVPDPCSVPVVVVVVVVSVCCNDPSSNSSVVVVVVVVVVVVVVD